Protein AF-A0A7S1YPN3-F1 (afdb_monomer_lite)

Radius of gyration: 23.24 Å; chains: 1; bounding box: 58×34×65 Å

Organism: NCBI:txid49249

Structure (mmCIF, N/CA/C/O backbone):
data_AF-A0A7S1YPN3-F1
#
_entry.id   AF-A0A7S1YPN3-F1
#
loop_
_atom_site.group_PDB
_atom_site.id
_atom_site.type_symbol
_atom_site.label_atom_id
_atom_site.label_alt_id
_atom_site.label_comp_id
_atom_site.label_asym_id
_atom_site.label_entity_id
_atom_site.label_seq_id
_atom_site.pdbx_PDB_ins_code
_atom_site.Cartn_x
_atom_site.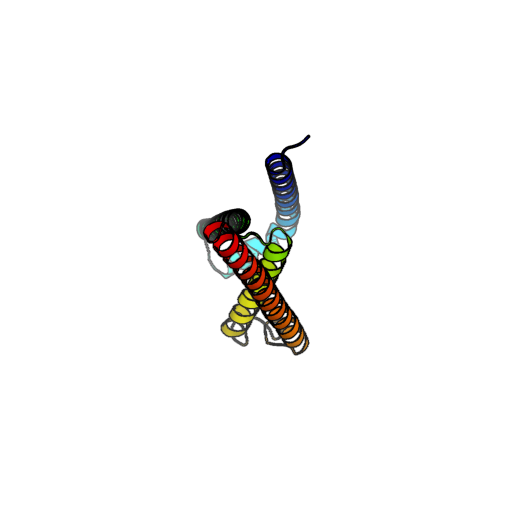Cartn_y
_atom_site.Cartn_z
_atom_site.occupancy
_atom_site.B_iso_or_equiv
_atom_site.auth_seq_id
_atom_site.auth_comp_id
_atom_site.auth_asym_id
_atom_site.auth_atom_id
_atom_site.pdbx_PDB_model_num
ATOM 1 N N . ARG A 1 1 ? 24.845 17.708 -5.980 1.00 43.19 1 ARG A N 1
ATOM 2 C CA . ARG A 1 1 ? 23.821 16.727 -6.424 1.00 43.19 1 ARG A CA 1
ATOM 3 C C . ARG A 1 1 ? 23.364 15.945 -5.199 1.00 43.19 1 ARG A C 1
ATOM 5 O O . ARG A 1 1 ? 24.195 15.250 -4.629 1.00 43.19 1 ARG A O 1
ATOM 12 N N . LEU A 1 2 ? 22.114 16.093 -4.746 1.00 51.16 2 LEU A N 1
ATOM 13 C CA . LEU A 1 2 ? 21.611 15.261 -3.649 1.00 51.16 2 LEU A CA 1
ATOM 14 C C . LEU A 1 2 ? 21.473 13.815 -4.135 1.00 51.16 2 LEU A C 1
ATOM 16 O O . LEU A 1 2 ? 20.915 13.558 -5.200 1.00 51.16 2 LEU A O 1
ATOM 20 N N . SER A 1 3 ? 22.018 12.880 -3.359 1.00 71.50 3 SER A N 1
ATOM 21 C CA . SER A 1 3 ? 21.865 11.451 -3.614 1.00 71.50 3 SER A CA 1
ATOM 22 C C . SER A 1 3 ? 20.396 11.059 -3.447 1.00 71.50 3 SER A C 1
ATOM 24 O O . SER A 1 3 ? 19.756 11.467 -2.478 1.00 71.50 3 SER A O 1
ATOM 26 N N . VAL A 1 4 ? 19.863 10.241 -4.359 1.00 68.56 4 VAL A N 1
ATOM 27 C CA . VAL A 1 4 ? 18.463 9.763 -4.357 1.00 68.56 4 VAL A CA 1
ATOM 28 C C . VAL A 1 4 ? 18.060 9.167 -2.999 1.00 68.56 4 VAL A C 1
ATOM 30 O O . VAL A 1 4 ? 16.935 9.354 -2.538 1.00 68.56 4 VAL A O 1
ATOM 33 N N . LYS A 1 5 ? 19.010 8.524 -2.308 1.00 69.06 5 LYS A N 1
ATOM 34 C CA . LYS A 1 5 ? 18.819 7.970 -0.959 1.00 69.06 5 LYS A CA 1
ATOM 35 C C . LYS A 1 5 ? 18.531 9.049 0.090 1.00 69.06 5 LYS A C 1
ATOM 37 O O . LYS A 1 5 ? 17.700 8.843 0.966 1.00 69.06 5 LYS A O 1
ATOM 42 N N . MET A 1 6 ? 19.189 10.202 -0.021 1.00 75.94 6 MET A N 1
ATOM 43 C CA . MET A 1 6 ? 19.047 11.317 0.915 1.00 75.94 6 MET A CA 1
ATOM 44 C C . MET A 1 6 ? 17.703 12.027 0.737 1.00 75.94 6 MET A C 1
ATOM 46 O O . MET A 1 6 ? 17.027 12.286 1.726 1.00 75.94 6 MET A O 1
ATOM 50 N N . ASN A 1 7 ? 17.255 12.242 -0.505 1.00 77.69 7 ASN A N 1
ATOM 51 C CA . ASN A 1 7 ? 15.916 12.786 -0.761 1.00 77.69 7 ASN A CA 1
ATOM 52 C C . ASN A 1 7 ? 14.818 11.867 -0.218 1.00 77.69 7 ASN A C 1
ATOM 54 O O . ASN A 1 7 ? 13.890 12.346 0.422 1.00 77.69 7 ASN A O 1
ATOM 58 N N . CYS A 1 8 ? 14.946 10.552 -0.418 1.00 74.12 8 CYS A N 1
ATOM 59 C CA . CYS A 1 8 ? 13.974 9.587 0.091 1.00 74.12 8 CYS A CA 1
ATOM 60 C C . CYS A 1 8 ? 13.910 9.587 1.630 1.00 74.12 8 CYS A C 1
ATOM 62 O O . CYS A 1 8 ? 12.817 9.594 2.194 1.00 74.12 8 CYS A O 1
ATOM 64 N N . ALA A 1 9 ? 15.063 9.660 2.305 1.00 78.56 9 ALA A N 1
ATOM 65 C CA . ALA A 1 9 ? 15.123 9.756 3.762 1.00 78.56 9 ALA A CA 1
ATOM 66 C C . ALA A 1 9 ? 14.477 11.049 4.285 1.00 78.56 9 ALA A C 1
ATOM 68 O O . ALA A 1 9 ? 13.667 10.999 5.207 1.00 78.56 9 ALA A O 1
ATOM 69 N N . VAL A 1 10 ? 14.773 12.194 3.662 1.00 84.06 10 VAL A N 1
ATOM 70 C CA . VAL A 1 10 ? 14.183 13.487 4.044 1.00 84.06 10 VAL A CA 1
ATOM 71 C C . VAL A 1 10 ? 12.668 13.484 3.827 1.00 84.06 10 VAL A C 1
ATOM 73 O O . VAL A 1 10 ? 11.931 13.882 4.725 1.00 84.06 10 VAL A O 1
ATOM 76 N N . GLN A 1 11 ? 12.182 12.973 2.691 1.00 81.88 11 GLN A N 1
ATOM 77 C CA . GLN A 1 11 ? 10.741 12.857 2.434 1.00 81.88 11 GLN A CA 1
ATOM 78 C C . GLN A 1 11 ? 10.049 11.936 3.445 1.00 81.88 11 GLN A C 1
ATOM 80 O O . GLN A 1 11 ? 8.950 12.248 3.901 1.00 81.88 11 GLN A O 1
ATOM 85 N N . GLY A 1 12 ? 10.701 10.832 3.823 1.00 82.06 12 GLY A N 1
ATOM 86 C CA . GLY A 1 12 ? 10.214 9.929 4.863 1.00 82.06 12 GLY A CA 1
ATOM 87 C C . GLY A 1 12 ? 10.106 10.618 6.224 1.00 82.06 12 GLY A C 1
ATOM 88 O O . GLY A 1 12 ? 9.060 10.545 6.859 1.00 82.06 12 GLY A O 1
ATOM 89 N N . ILE A 1 13 ? 11.146 11.345 6.644 1.00 85.81 13 ILE A N 1
ATOM 90 C CA . ILE A 1 13 ? 11.158 12.071 7.925 1.00 85.81 13 ILE A CA 1
ATOM 91 C C . ILE A 1 13 ? 10.078 13.155 7.948 1.00 85.81 13 ILE A C 1
ATOM 93 O O . ILE A 1 13 ? 9.313 13.227 8.908 1.00 85.81 13 ILE A O 1
ATOM 97 N N . VAL A 1 14 ? 9.974 13.963 6.890 1.00 89.81 14 VAL A N 1
ATOM 98 C CA . VAL A 1 14 ? 8.960 15.024 6.795 1.00 89.81 14 VAL A CA 1
ATOM 99 C C . VAL A 1 14 ? 7.553 14.436 6.868 1.00 89.81 14 VAL A C 1
ATOM 101 O O . VAL A 1 14 ? 6.725 14.943 7.622 1.00 89.81 14 VAL A O 1
ATOM 104 N N . ALA A 1 15 ? 7.289 13.342 6.147 1.00 83.38 15 ALA A N 1
ATOM 105 C CA . ALA A 1 15 ? 6.002 12.661 6.210 1.00 83.38 15 ALA A CA 1
ATOM 106 C C . ALA A 1 15 ? 5.715 12.132 7.623 1.00 83.38 15 ALA A C 1
ATOM 108 O O . ALA A 1 15 ? 4.639 12.391 8.153 1.00 83.38 15 ALA A O 1
ATOM 109 N N . CYS A 1 16 ? 6.672 11.452 8.264 1.00 84.19 16 CYS A N 1
ATOM 110 C CA . CYS A 1 16 ? 6.510 10.950 9.630 1.00 84.19 16 CYS A CA 1
ATOM 111 C C . CYS A 1 16 ? 6.196 12.074 10.623 1.00 84.19 16 CYS A C 1
ATOM 113 O O . CYS A 1 16 ? 5.272 11.936 11.418 1.00 84.19 16 CYS A O 1
ATOM 115 N N . VAL A 1 17 ? 6.918 13.195 10.562 1.00 87.06 17 VAL A N 1
ATOM 116 C CA . VAL A 1 17 ? 6.686 14.343 11.452 1.00 87.06 17 VAL A CA 1
ATOM 117 C C . VAL A 1 17 ? 5.314 14.965 11.191 1.00 87.06 17 VAL A C 1
ATOM 119 O O . VAL A 1 17 ? 4.567 15.195 12.139 1.00 87.06 17 VAL A O 1
ATOM 122 N N . ALA A 1 18 ? 4.943 15.181 9.928 1.00 89.00 18 ALA A N 1
ATOM 123 C CA . ALA A 1 18 ? 3.638 15.733 9.572 1.00 89.00 18 ALA A CA 1
ATOM 124 C C . ALA A 1 18 ? 2.482 14.827 10.034 1.00 89.00 18 ALA A C 1
ATOM 126 O O . ALA A 1 18 ? 1.525 15.314 10.635 1.00 89.00 18 ALA A O 1
ATOM 127 N N . TYR A 1 19 ? 2.592 13.510 9.823 1.00 84.06 19 TYR A N 1
ATOM 128 C CA . TYR A 1 19 ? 1.592 12.549 10.289 1.00 84.06 19 TYR A CA 1
ATOM 129 C C . TYR A 1 19 ? 1.546 12.449 11.812 1.00 84.06 19 TYR A C 1
ATOM 131 O O . TYR A 1 19 ? 0.453 12.381 12.360 1.00 84.06 19 TYR A O 1
ATOM 139 N N . LEU A 1 20 ? 2.682 12.474 12.513 1.00 84.06 20 LEU A N 1
ATOM 140 C CA . LEU A 1 20 ? 2.697 12.460 13.979 1.00 84.06 20 LEU A CA 1
ATOM 141 C C . LEU A 1 20 ? 2.051 13.716 14.561 1.00 84.06 20 LEU A C 1
ATOM 143 O O . LEU A 1 20 ? 1.250 13.612 15.484 1.00 84.06 20 LEU A O 1
ATOM 147 N N . LEU A 1 21 ? 2.344 14.890 14.000 1.00 88.38 21 LEU A N 1
ATOM 148 C CA . LEU A 1 21 ? 1.706 16.139 14.413 1.00 88.38 21 LEU A CA 1
ATOM 149 C C . LEU A 1 21 ? 0.198 16.097 14.166 1.00 88.38 21 LEU A C 1
ATOM 151 O O . LEU A 1 21 ? -0.573 16.420 15.068 1.00 88.38 21 LEU A O 1
ATOM 155 N N . TRP A 1 22 ? -0.223 15.639 12.985 1.00 86.00 22 TRP A N 1
ATOM 156 C CA . TRP A 1 22 ? -1.638 15.450 12.675 1.00 86.00 22 TRP A CA 1
ATOM 157 C C . TRP A 1 22 ? -2.308 14.486 13.655 1.00 86.00 22 TRP A C 1
ATOM 159 O O . TRP A 1 22 ? -3.340 14.821 14.225 1.00 86.00 22 TRP A O 1
ATOM 169 N N . GLN A 1 23 ? -1.701 13.323 13.903 1.00 80.50 23 GLN A N 1
ATOM 170 C CA . GLN A 1 23 ? -2.214 12.334 14.847 1.00 80.50 23 GLN A CA 1
ATOM 171 C C . GLN A 1 23 ? -2.325 12.922 16.252 1.00 80.50 23 GLN A C 1
ATOM 173 O O . GLN A 1 23 ? -3.367 12.766 16.873 1.00 80.50 23 GLN A O 1
ATOM 178 N N . ILE A 1 24 ? -1.325 13.653 16.751 1.00 82.69 24 ILE A N 1
ATOM 179 C CA . ILE A 1 24 ? -1.378 14.267 18.087 1.00 82.69 24 ILE A CA 1
ATOM 180 C C . ILE A 1 24 ? -2.507 15.300 18.173 1.00 82.69 24 ILE A C 1
ATOM 182 O O . ILE A 1 24 ? -3.283 15.271 19.127 1.00 82.69 24 ILE A O 1
ATOM 186 N N . ILE A 1 25 ? -2.626 16.190 17.184 1.00 85.69 25 ILE A N 1
ATOM 187 C CA . ILE A 1 25 ? -3.649 17.246 17.168 1.00 85.69 25 ILE A CA 1
ATOM 188 C C . ILE A 1 25 ? -5.050 16.632 17.047 1.00 85.69 25 ILE A C 1
ATOM 190 O O . ILE A 1 25 ? -5.926 16.929 17.860 1.00 85.69 25 ILE A O 1
ATOM 194 N N . TYR A 1 26 ? -5.245 15.734 16.082 1.00 78.38 26 TYR A N 1
ATOM 195 C CA . TYR A 1 26 ? -6.527 15.089 15.811 1.00 78.38 26 TYR A CA 1
ATOM 196 C C . TYR A 1 26 ? -6.965 14.174 16.961 1.00 78.38 26 TYR A C 1
ATOM 198 O O . TYR A 1 26 ? -8.103 14.259 17.427 1.00 78.38 26 TYR A O 1
ATOM 206 N N . THR A 1 27 ? -6.046 13.348 17.473 1.00 74.50 27 THR A N 1
ATOM 207 C CA . THR A 1 27 ? -6.320 12.434 18.591 1.00 74.50 27 THR A CA 1
ATOM 208 C C . THR A 1 27 ? -6.669 13.225 19.844 1.00 74.50 27 THR A C 1
ATOM 210 O O . THR A 1 27 ? -7.647 12.891 20.504 1.00 74.50 27 THR A O 1
ATOM 213 N N . ARG A 1 28 ? -5.952 14.323 20.145 1.00 73.00 28 ARG A N 1
ATOM 214 C CA . ARG A 1 28 ? -6.266 15.204 21.287 1.00 73.00 28 ARG A CA 1
ATOM 215 C C . ARG A 1 28 ? -7.704 15.718 21.242 1.00 73.00 28 ARG A C 1
ATOM 217 O O . ARG A 1 28 ? -8.337 15.815 22.289 1.00 73.00 28 ARG A O 1
ATOM 224 N N . GLN A 1 29 ? -8.209 16.029 20.054 1.00 73.19 29 GLN A N 1
ATOM 225 C CA . GLN A 1 29 ? -9.529 16.626 19.884 1.00 73.19 29 GLN A CA 1
ATOM 226 C C . GLN A 1 29 ? -10.676 15.597 19.944 1.00 73.19 29 GLN A C 1
ATOM 228 O O . GLN A 1 29 ? -11.762 15.952 20.387 1.00 73.19 29 GLN A O 1
ATOM 233 N N . HIS A 1 30 ? -10.430 14.325 19.599 1.00 65.75 30 HIS A N 1
ATOM 234 C CA . HIS A 1 30 ? -11.440 13.245 19.591 1.00 65.75 30 HIS A CA 1
ATOM 235 C C . HIS A 1 30 ? -11.191 12.142 20.645 1.00 65.75 30 HIS A C 1
ATOM 237 O O . HIS A 1 30 ? -11.727 11.037 20.548 1.00 65.75 30 HIS A O 1
ATOM 243 N N . PHE A 1 31 ? -10.385 12.424 21.676 1.00 59.62 31 PHE A N 1
ATOM 244 C CA . PHE A 1 31 ? -9.938 11.434 22.672 1.00 59.62 31 PHE A CA 1
ATOM 245 C C . PHE A 1 31 ? -11.092 10.797 23.473 1.00 59.62 31 PHE A C 1
ATOM 247 O O . PHE A 1 31 ? -11.005 9.639 23.876 1.00 59.62 31 PHE A O 1
ATOM 254 N N . GLN A 1 32 ? -12.175 11.537 23.724 1.00 56.31 32 GLN A N 1
ATOM 255 C CA . GLN A 1 32 ? -13.318 11.037 24.501 1.00 56.31 32 GLN A CA 1
ATOM 256 C C . GLN A 1 32 ? -14.179 10.056 23.686 1.00 56.31 32 GLN A C 1
ATOM 258 O O . GLN A 1 32 ? -14.448 8.951 24.149 1.00 56.31 32 GLN A O 1
ATOM 263 N N . GLU A 1 33 ? -14.525 10.422 22.453 1.00 58.88 33 GLU A N 1
ATOM 264 C CA . GLU A 1 33 ? -15.453 9.674 21.591 1.00 58.88 33 GLU A CA 1
ATOM 265 C C . GLU A 1 33 ? -14.777 8.481 20.886 1.00 58.88 33 GLU A C 1
ATOM 267 O O . GLU A 1 33 ? -15.350 7.403 20.777 1.00 58.88 33 GLU A O 1
ATOM 272 N N . SER A 1 34 ? -13.518 8.624 20.449 1.00 56.62 34 SER A N 1
ATOM 273 C CA . SER A 1 34 ? -12.831 7.572 19.672 1.00 56.62 34 SER A CA 1
ATOM 274 C C . SER A 1 34 ? -12.072 6.546 20.518 1.00 56.62 34 SER A C 1
ATOM 276 O 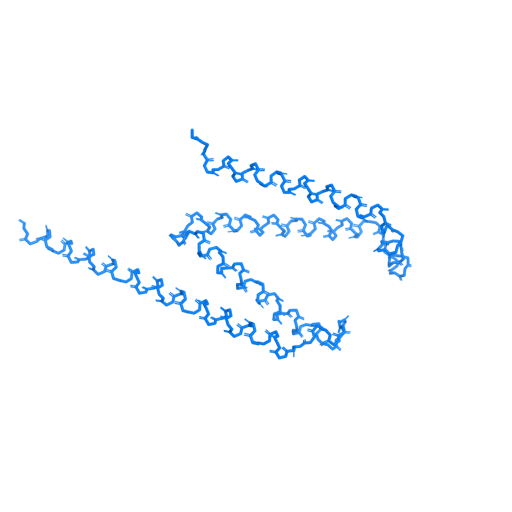O . SER A 1 34 ? -11.741 5.471 20.023 1.00 56.62 34 SER A O 1
ATOM 278 N N . ILE A 1 35 ? -11.725 6.884 21.766 1.00 61.31 35 ILE A N 1
ATOM 279 C CA . ILE A 1 35 ? -10.799 6.089 22.590 1.00 61.31 35 ILE A CA 1
ATOM 280 C C . ILE A 1 35 ? -11.457 5.685 23.912 1.00 61.31 35 ILE A C 1
ATOM 282 O O . ILE A 1 35 ? -11.495 4.496 24.225 1.00 61.31 35 ILE A O 1
ATOM 286 N N . LEU A 1 36 ? -12.004 6.633 24.681 1.00 58.91 36 LEU A N 1
ATOM 287 C CA . LEU A 1 36 ? -12.569 6.320 25.998 1.00 58.91 36 LEU A CA 1
ATOM 288 C C . LEU A 1 36 ? -13.895 5.555 25.934 1.00 58.91 36 LEU A C 1
ATOM 290 O O . LEU A 1 36 ? -14.028 4.566 26.652 1.00 58.91 36 LEU A O 1
ATOM 294 N N . GLU A 1 37 ? -14.853 5.967 25.101 1.00 60.78 37 GLU A N 1
ATOM 295 C CA . GLU A 1 37 ? -16.137 5.259 24.975 1.00 60.78 37 GLU A CA 1
ATOM 296 C C . GLU A 1 37 ? -15.993 3.797 24.518 1.00 60.78 37 GLU A C 1
ATOM 298 O O . GLU A 1 37 ? -16.455 2.912 25.247 1.00 60.78 37 GLU A O 1
ATOM 303 N N . PRO A 1 38 ? -15.303 3.480 23.403 1.00 62.38 38 PRO A N 1
ATOM 304 C CA . PRO A 1 38 ? -15.155 2.092 22.975 1.00 62.38 38 PRO A CA 1
ATOM 305 C C . PRO A 1 38 ? -14.318 1.257 23.954 1.00 62.38 38 PRO A C 1
ATOM 307 O O . PRO A 1 38 ? -14.628 0.083 24.142 1.00 62.38 38 PRO A O 1
ATOM 310 N N . MET A 1 39 ? -13.321 1.831 24.647 1.00 58.66 39 MET A N 1
ATOM 311 C CA . MET A 1 39 ? -12.582 1.094 25.690 1.00 58.66 39 MET A CA 1
ATOM 312 C C . MET A 1 39 ? -13.440 0.778 26.915 1.00 58.66 39 MET A C 1
ATOM 314 O O . MET A 1 39 ? -13.285 -0.291 27.508 1.00 58.66 39 MET A O 1
ATOM 318 N N . LYS A 1 40 ? -14.345 1.685 27.299 1.00 60.84 40 LYS A N 1
ATOM 319 C CA . LYS A 1 40 ? -15.242 1.490 28.445 1.00 60.84 40 LYS A CA 1
ATOM 320 C C . LYS A 1 40 ? -16.318 0.447 28.140 1.00 60.84 40 LYS A C 1
ATOM 322 O O . LYS A 1 40 ? -16.654 -0.344 29.015 1.00 60.84 40 LYS A O 1
ATOM 327 N N . VAL A 1 41 ? -16.799 0.407 26.895 1.00 63.91 41 VAL A N 1
ATOM 328 C CA . VAL A 1 41 ? -17.759 -0.596 26.403 1.00 63.91 41 VAL A CA 1
ATOM 329 C C . VAL A 1 41 ? -17.095 -1.963 26.192 1.00 63.91 41 VAL A C 1
ATOM 331 O O . VAL A 1 41 ? -17.688 -2.984 26.529 1.00 63.91 41 VAL A O 1
ATOM 334 N N . ALA A 1 42 ? -15.854 -2.004 25.695 1.00 65.44 42 ALA A N 1
ATOM 335 C CA . ALA A 1 42 ? -15.118 -3.249 25.452 1.00 65.44 42 ALA A CA 1
ATOM 336 C C . ALA A 1 42 ? -14.399 -3.815 26.695 1.00 65.44 42 ALA A C 1
ATOM 338 O O . ALA A 1 42 ? -13.856 -4.915 26.631 1.00 65.44 42 ALA A O 1
ATOM 339 N N . ASN A 1 43 ? -14.394 -3.090 27.823 1.00 67.88 43 ASN A N 1
ATOM 340 C CA . ASN A 1 43 ? -13.717 -3.477 29.070 1.00 67.88 43 ASN A CA 1
ATOM 341 C C . ASN A 1 43 ? -12.217 -3.802 28.870 1.00 67.88 43 ASN A C 1
ATOM 343 O O . ASN A 1 43 ? -11.660 -4.720 29.471 1.00 67.88 43 ASN A O 1
ATOM 347 N N . THR A 1 44 ? -11.558 -3.071 27.967 1.00 64.06 44 THR A N 1
ATOM 348 C CA . THR A 1 44 ? -10.170 -3.333 27.552 1.00 64.06 44 THR A CA 1
ATOM 349 C C . THR A 1 44 ? -9.171 -2.393 28.228 1.00 64.06 44 THR A C 1
ATOM 351 O O . THR A 1 44 ? -9.426 -1.200 28.372 1.00 64.06 44 THR A O 1
ATOM 354 N N . THR A 1 45 ? -7.988 -2.910 28.572 1.00 76.06 45 THR A N 1
ATOM 355 C CA . THR A 1 45 ? -6.882 -2.154 29.191 1.00 76.06 45 THR A CA 1
ATOM 356 C C . THR A 1 45 ? -6.038 -1.404 28.152 1.00 76.06 45 THR A C 1
ATOM 358 O O . THR A 1 45 ? -5.816 -1.902 27.049 1.00 76.06 45 THR A O 1
ATOM 361 N N . TYR A 1 46 ? -5.442 -0.267 28.537 1.00 73.06 46 TYR A N 1
ATOM 362 C CA . TYR A 1 46 ? -4.480 0.507 27.728 1.00 73.06 46 TYR A CA 1
ATOM 363 C C . TYR A 1 46 ? -3.346 -0.335 27.108 1.00 73.06 46 TYR A C 1
ATOM 365 O O . TYR A 1 46 ? -2.866 -0.031 26.018 1.00 73.06 46 TYR A O 1
ATOM 373 N N . ALA A 1 47 ? -2.948 -1.427 27.769 1.00 75.69 47 ALA A N 1
ATOM 374 C CA . ALA A 1 47 ? -1.949 -2.367 27.266 1.00 75.69 47 ALA A CA 1
ATOM 375 C C . ALA A 1 47 ? -2.349 -3.013 25.925 1.00 75.69 47 ALA A C 1
ATOM 377 O O . ALA A 1 47 ? -1.492 -3.210 25.066 1.00 75.69 47 ALA A O 1
ATOM 378 N N . TYR A 1 48 ? -3.638 -3.296 25.711 1.00 76.12 48 TYR A N 1
ATOM 379 C CA . TYR A 1 48 ? -4.131 -3.893 24.467 1.00 76.12 48 TYR A CA 1
ATOM 380 C C . TYR A 1 48 ? -4.106 -2.889 23.308 1.00 76.12 48 TYR A C 1
ATOM 382 O O . TYR A 1 48 ? -3.702 -3.230 22.199 1.00 76.12 48 TYR A O 1
ATOM 390 N N . ALA A 1 49 ? -4.446 -1.624 23.575 1.00 76.38 49 ALA A N 1
ATOM 391 C CA . ALA A 1 49 ? -4.345 -0.552 22.587 1.00 76.38 49 ALA A CA 1
ATOM 392 C C . ALA A 1 49 ? -2.890 -0.329 22.142 1.00 76.38 49 ALA A C 1
ATOM 394 O O . ALA A 1 49 ? -2.613 -0.258 20.944 1.00 76.38 49 ALA A O 1
ATOM 395 N N . ILE A 1 50 ? -1.952 -0.295 23.097 1.00 80.69 50 ILE A N 1
ATOM 396 C CA . ILE A 1 50 ? -0.513 -0.207 22.805 1.00 80.69 50 ILE A CA 1
ATOM 397 C C . ILE A 1 50 ? -0.058 -1.427 22.002 1.00 80.69 50 ILE A C 1
ATOM 399 O O . ILE A 1 50 ? 0.661 -1.268 21.019 1.00 80.69 50 ILE A O 1
ATOM 403 N N . PHE A 1 51 ? -0.506 -2.630 22.368 1.00 84.69 51 PHE A N 1
ATOM 404 C CA . PHE A 1 51 ? -0.176 -3.849 21.634 1.00 84.69 51 PHE A CA 1
ATOM 405 C C . PHE A 1 51 ? -0.639 -3.784 20.172 1.00 84.69 51 PHE A C 1
ATOM 407 O O . PHE A 1 51 ? 0.177 -4.012 19.280 1.00 84.69 51 PHE A O 1
ATOM 414 N N . ILE A 1 52 ? -1.893 -3.387 19.915 1.00 84.44 52 ILE A N 1
ATOM 415 C CA . ILE A 1 52 ? -2.424 -3.203 18.554 1.00 84.44 52 ILE A CA 1
ATOM 416 C C . ILE A 1 52 ? -1.571 -2.194 17.773 1.00 84.44 52 ILE A C 1
ATOM 418 O O . ILE A 1 52 ? -1.136 -2.484 16.654 1.00 84.44 52 ILE A O 1
ATOM 422 N N . LEU A 1 53 ? -1.279 -1.037 18.375 1.00 82.88 53 LEU A N 1
ATOM 423 C CA . LEU A 1 53 ? -0.419 -0.002 17.793 1.00 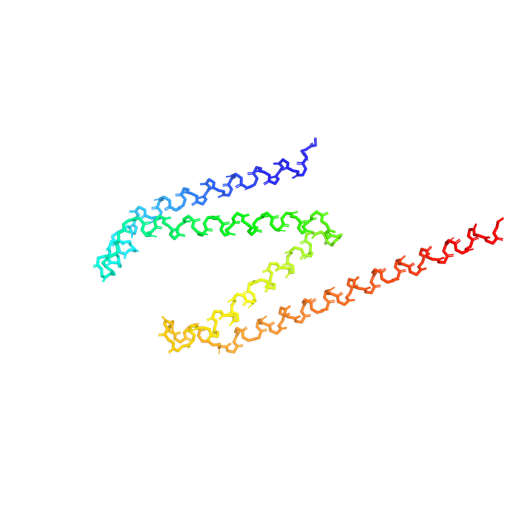82.88 53 LEU A CA 1
ATOM 424 C C . LEU A 1 53 ? 0.976 -0.539 17.453 1.00 82.88 53 LEU A C 1
ATOM 426 O O . LEU A 1 53 ? 1.469 -0.298 16.351 1.00 82.88 53 LEU A O 1
ATOM 430 N N . CYS A 1 54 ? 1.589 -1.313 18.349 1.00 84.06 54 CYS A N 1
ATOM 431 C CA . CYS A 1 54 ? 2.875 -1.961 18.109 1.00 84.06 54 CYS A CA 1
ATOM 432 C C . CYS A 1 54 ? 2.800 -2.961 16.949 1.00 84.06 54 CYS A C 1
ATOM 434 O O . CYS A 1 54 ? 3.650 -2.914 16.060 1.00 84.06 54 CYS A O 1
ATOM 436 N N .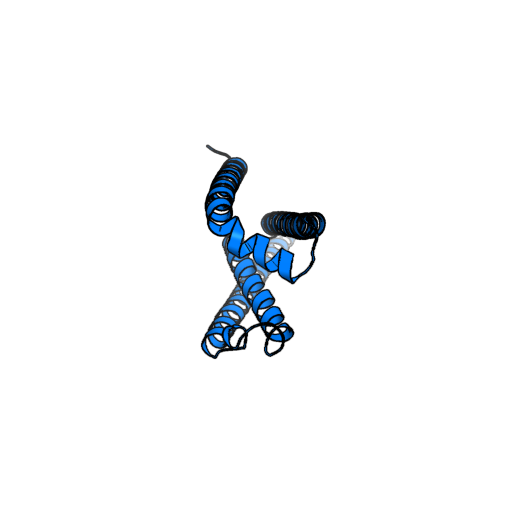 THR A 1 55 ? 1.783 -3.824 16.892 1.00 86.81 55 THR A N 1
ATOM 437 C CA . THR A 1 55 ? 1.615 -4.764 15.768 1.00 86.81 55 THR A CA 1
ATOM 438 C C . THR A 1 55 ? 1.406 -4.053 14.434 1.00 86.81 55 THR A C 1
ATOM 440 O O . THR A 1 55 ? 1.979 -4.469 13.424 1.00 86.81 55 THR A O 1
ATOM 443 N N . ILE A 1 56 ? 0.655 -2.950 14.413 1.00 85.38 56 ILE A N 1
ATOM 444 C CA . ILE A 1 56 ? 0.477 -2.124 13.213 1.00 85.38 56 ILE A CA 1
ATOM 445 C C . ILE A 1 56 ? 1.804 -1.462 12.822 1.00 85.38 56 ILE A C 1
ATOM 447 O O . ILE A 1 56 ? 2.168 -1.469 11.646 1.00 85.38 56 ILE A O 1
ATOM 451 N N . ALA A 1 57 ? 2.565 -0.931 13.780 1.00 82.44 57 ALA A N 1
ATOM 452 C CA . ALA A 1 57 ? 3.870 -0.324 13.521 1.00 82.44 57 ALA A CA 1
ATOM 453 C C . ALA A 1 57 ? 4.869 -1.336 12.935 1.00 82.44 57 ALA A C 1
ATOM 455 O O . ALA A 1 57 ? 5.511 -1.049 11.924 1.00 82.44 57 ALA A O 1
ATOM 456 N N . VAL A 1 58 ? 4.949 -2.541 13.508 1.00 86.19 58 VAL A N 1
ATOM 457 C CA . VAL A 1 58 ? 5.795 -3.628 12.990 1.00 86.19 58 VAL A CA 1
ATOM 458 C C . VAL A 1 58 ? 5.343 -4.056 11.594 1.00 86.19 58 VAL A C 1
ATOM 460 O O . VAL A 1 58 ? 6.176 -4.204 10.703 1.00 86.19 58 VAL A O 1
ATOM 463 N N . SER A 1 59 ? 4.035 -4.184 11.362 1.00 85.94 59 SER A N 1
ATOM 464 C CA . SER A 1 59 ? 3.494 -4.528 10.040 1.00 85.94 59 SER A CA 1
ATOM 465 C C . SER A 1 59 ? 3.856 -3.477 8.986 1.00 85.94 59 SER A C 1
ATOM 467 O O . SER A 1 59 ? 4.284 -3.825 7.885 1.00 85.94 59 SER A O 1
ATOM 469 N N . ASN A 1 60 ? 3.765 -2.189 9.334 1.00 80.88 60 ASN A N 1
ATOM 470 C CA . ASN A 1 60 ? 4.176 -1.088 8.460 1.00 80.88 60 ASN A CA 1
ATOM 471 C C . ASN A 1 60 ? 5.690 -1.080 8.206 1.00 80.88 60 ASN A C 1
ATOM 473 O O . ASN A 1 60 ? 6.119 -0.799 7.086 1.00 80.88 60 ASN A O 1
ATOM 477 N N . LEU A 1 61 ? 6.501 -1.426 9.210 1.00 81.56 61 LEU A N 1
ATOM 478 C CA . LEU A 1 61 ? 7.950 -1.550 9.055 1.00 81.56 61 LEU A CA 1
ATOM 479 C C . LEU A 1 61 ? 8.310 -2.680 8.084 1.00 81.56 61 LEU A C 1
ATOM 481 O O . LEU A 1 61 ? 9.075 -2.456 7.147 1.00 81.56 61 LEU A O 1
ATOM 485 N N . VAL A 1 62 ? 7.729 -3.869 8.266 1.00 84.00 62 VAL A N 1
ATOM 486 C CA . VAL A 1 62 ? 7.921 -5.006 7.352 1.00 84.00 62 VAL A CA 1
ATOM 487 C C . VAL A 1 62 ? 7.478 -4.626 5.942 1.00 84.00 62 VAL A C 1
ATOM 489 O O . VAL A 1 62 ? 8.232 -4.827 4.992 1.00 84.00 62 VAL A O 1
ATOM 492 N N . HIS A 1 63 ? 6.311 -3.994 5.803 1.00 80.75 63 HIS A N 1
ATOM 493 C CA . HIS A 1 63 ? 5.808 -3.527 4.515 1.00 80.75 63 HIS A CA 1
ATOM 494 C C . HIS A 1 63 ? 6.784 -2.563 3.817 1.00 80.75 63 HIS A C 1
ATOM 496 O O . HIS A 1 63 ? 7.088 -2.737 2.633 1.00 80.75 63 HIS A O 1
ATOM 502 N N . ALA A 1 64 ? 7.332 -1.587 4.546 1.00 76.94 64 ALA A N 1
ATOM 503 C CA . ALA A 1 64 ? 8.318 -0.650 4.014 1.00 76.94 64 ALA A CA 1
ATOM 504 C C . ALA A 1 64 ? 9.625 -1.352 3.606 1.00 76.94 64 ALA A C 1
ATOM 506 O O . ALA A 1 64 ? 10.155 -1.084 2.526 1.00 76.94 64 ALA A O 1
ATOM 507 N N . LEU A 1 65 ? 10.130 -2.280 4.426 1.00 80.38 65 LEU A N 1
ATOM 508 C CA . LEU A 1 65 ? 11.339 -3.051 4.120 1.00 80.38 65 LEU A CA 1
ATOM 509 C C . LEU A 1 65 ? 11.162 -3.903 2.861 1.00 80.38 65 LEU A C 1
ATOM 511 O O . LEU A 1 65 ? 12.008 -3.850 1.965 1.00 80.38 65 LEU A O 1
ATOM 515 N N . THR A 1 66 ? 10.050 -4.632 2.750 1.00 79.38 66 THR A N 1
ATOM 516 C CA . THR A 1 66 ? 9.722 -5.412 1.551 1.00 79.38 66 THR A CA 1
ATOM 517 C C . THR A 1 66 ? 9.613 -4.507 0.325 1.00 79.38 66 THR A C 1
ATOM 519 O O . THR A 1 66 ? 10.143 -4.846 -0.729 1.00 79.38 66 THR A O 1
ATOM 522 N N . PHE A 1 67 ? 9.007 -3.324 0.453 1.00 73.12 67 PHE A N 1
ATOM 523 C CA . PHE A 1 67 ? 8.895 -2.363 -0.644 1.00 73.12 67 PHE A CA 1
ATOM 524 C C . PHE A 1 67 ? 10.264 -1.869 -1.144 1.00 73.12 67 PHE A C 1
ATOM 526 O O . PHE A 1 67 ? 10.528 -1.893 -2.350 1.00 73.12 67 PHE A O 1
ATOM 533 N N . PHE A 1 68 ? 11.164 -1.472 -0.239 1.00 72.69 68 PHE A N 1
ATOM 534 C CA . PHE A 1 68 ? 12.522 -1.054 -0.608 1.00 72.69 68 PHE A CA 1
ATOM 535 C C . PHE A 1 68 ? 13.360 -2.203 -1.171 1.00 72.69 68 PHE A C 1
ATOM 537 O O . PHE A 1 68 ? 14.163 -1.989 -2.082 1.00 72.69 68 PHE A O 1
ATOM 544 N N . HIS A 1 69 ? 13.157 -3.422 -0.669 1.00 75.50 69 HIS A N 1
ATOM 545 C CA . HIS A 1 69 ? 13.797 -4.612 -1.212 1.00 75.50 69 HIS A CA 1
ATOM 546 C C . HIS A 1 69 ? 13.337 -4.872 -2.655 1.00 75.50 69 HIS A C 1
ATOM 548 O O . HIS A 1 69 ? 14.169 -4.977 -3.555 1.00 75.50 69 HIS A O 1
ATOM 554 N N . THR A 1 70 ? 12.029 -4.875 -2.916 1.00 70.62 70 THR A N 1
ATOM 555 C CA . THR A 1 70 ? 11.467 -5.046 -4.266 1.00 70.62 70 THR A CA 1
ATOM 556 C C . THR A 1 70 ? 11.973 -3.977 -5.235 1.00 70.62 70 THR A C 1
ATOM 558 O O . THR A 1 70 ? 12.401 -4.313 -6.337 1.00 70.62 70 THR A O 1
ATOM 561 N N . LEU A 1 71 ? 12.026 -2.709 -4.814 1.00 68.62 71 LEU A N 1
ATOM 562 C CA . LEU A 1 71 ? 12.568 -1.608 -5.622 1.00 68.62 71 LEU A CA 1
ATOM 563 C C . LEU A 1 71 ? 14.041 -1.786 -6.013 1.00 68.62 71 LEU A C 1
ATOM 565 O O . LEU A 1 71 ? 14.458 -1.283 -7.053 1.00 68.62 71 LEU A O 1
ATOM 569 N N . LYS A 1 72 ? 14.840 -2.461 -5.181 1.00 67.31 72 LYS A N 1
ATOM 570 C CA . LYS A 1 72 ? 16.261 -2.692 -5.460 1.00 67.31 72 LYS A CA 1
ATOM 571 C C . LYS A 1 72 ? 16.480 -3.799 -6.497 1.00 67.31 72 LYS A C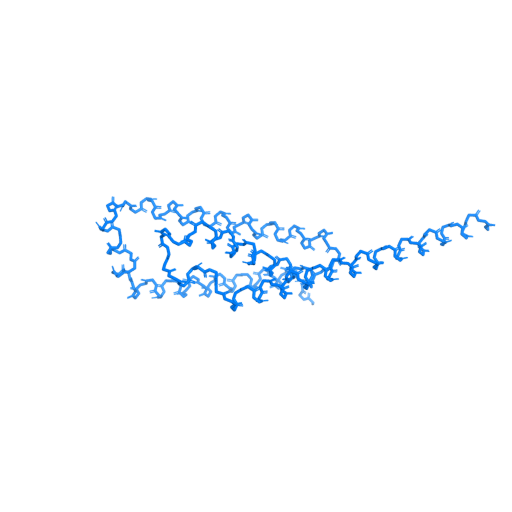 1
ATOM 573 O O . LYS A 1 72 ? 17.449 -3.723 -7.247 1.00 67.31 72 LYS A O 1
ATOM 578 N N . TYR A 1 73 ? 15.615 -4.813 -6.525 1.00 67.44 73 TYR A N 1
ATOM 579 C CA . TYR A 1 73 ? 15.787 -6.002 -7.370 1.00 67.44 73 TYR A CA 1
ATOM 580 C C . TYR A 1 73 ? 14.945 -5.989 -8.655 1.00 67.44 73 TYR A C 1
ATOM 582 O O . TYR A 1 73 ? 15.344 -6.610 -9.638 1.00 67.44 73 TYR A O 1
ATOM 590 N N . PHE A 1 74 ? 13.818 -5.271 -8.701 1.00 65.62 74 PHE A N 1
ATOM 591 C CA . PHE A 1 74 ? 13.011 -5.156 -9.919 1.00 65.62 74 PHE A CA 1
ATOM 592 C C . PHE A 1 74 ? 13.504 -4.018 -10.825 1.00 65.62 74 PHE A C 1
ATOM 594 O O . PHE A 1 74 ? 13.428 -2.841 -10.479 1.00 65.62 74 PHE A O 1
ATOM 601 N N . GLN A 1 75 ? 13.926 -4.368 -12.045 1.00 56.06 75 GLN A N 1
ATOM 602 C CA . GLN A 1 75 ? 14.388 -3.423 -13.078 1.00 56.06 75 GLN A CA 1
ATOM 603 C C . GLN A 1 75 ? 13.289 -2.477 -13.615 1.00 56.06 75 GLN A C 1
ATOM 605 O O . GLN A 1 75 ? 13.581 -1.574 -14.390 1.00 56.06 75 GLN A O 1
ATOM 610 N N . GLY A 1 76 ? 12.029 -2.648 -13.193 1.00 60.62 76 GLY A N 1
ATOM 611 C CA . GLY A 1 76 ? 10.875 -1.852 -13.638 1.00 60.62 76 GLY A CA 1
ATOM 612 C C . GLY A 1 76 ? 10.688 -0.497 -12.938 1.00 60.62 76 GLY A C 1
ATOM 613 O O . GLY A 1 76 ? 9.737 0.223 -13.252 1.00 60.62 76 GLY A O 1
ATOM 614 N N . GLY A 1 77 ? 11.555 -0.140 -11.983 1.00 69.00 77 GLY A N 1
ATOM 615 C CA . GLY A 1 77 ? 11.584 1.184 -11.350 1.00 69.00 77 GLY A CA 1
ATOM 616 C C . GLY A 1 77 ? 10.261 1.631 -10.703 1.00 69.00 77 GLY A C 1
ATOM 617 O O . GLY A 1 77 ? 9.456 0.818 -10.241 1.00 69.00 77 GLY A O 1
ATOM 618 N N . ALA A 1 78 ? 10.033 2.951 -10.675 1.00 69.56 78 ALA A N 1
ATOM 619 C CA . ALA A 1 78 ? 8.884 3.607 -10.034 1.00 69.56 78 ALA A CA 1
ATOM 620 C C . ALA A 1 78 ? 7.514 3.134 -10.562 1.00 69.56 78 ALA A C 1
ATOM 622 O O . ALA A 1 78 ? 6.548 3.075 -9.801 1.00 69.56 78 ALA A O 1
ATOM 623 N N . THR A 1 79 ? 7.434 2.748 -11.838 1.00 78.38 79 THR A N 1
ATOM 624 C CA . THR A 1 79 ? 6.195 2.270 -12.468 1.00 78.38 79 THR A CA 1
ATOM 625 C C . THR A 1 79 ? 5.773 0.917 -11.902 1.00 78.38 79 THR A C 1
ATOM 627 O O . THR A 1 79 ? 4.624 0.754 -11.496 1.00 78.38 79 THR A O 1
ATOM 630 N N . SER A 1 80 ? 6.712 -0.030 -11.778 1.00 75.25 80 SER A N 1
ATOM 631 C CA . SER A 1 80 ? 6.434 -1.345 -11.178 1.00 75.25 80 SER A CA 1
ATOM 632 C C . SER A 1 80 ? 5.965 -1.226 -9.722 1.00 75.25 80 SER A C 1
ATOM 634 O O . SER A 1 80 ? 5.031 -1.907 -9.302 1.00 75.25 80 SER A O 1
ATOM 636 N N . ALA A 1 81 ? 6.539 -0.282 -8.973 1.00 78.62 81 ALA A N 1
ATOM 637 C CA . ALA A 1 81 ? 6.159 0.006 -7.596 1.00 78.62 81 ALA A CA 1
ATOM 638 C C . ALA A 1 81 ? 4.733 0.567 -7.472 1.00 78.62 81 ALA A C 1
ATOM 640 O O . ALA A 1 81 ? 4.014 0.203 -6.540 1.00 78.62 81 ALA A O 1
ATOM 641 N N . GLY A 1 82 ? 4.308 1.419 -8.411 1.00 80.56 82 GLY A N 1
ATOM 642 C CA . GLY A 1 82 ? 2.928 1.909 -8.484 1.00 80.56 82 GLY A CA 1
ATOM 643 C C . GLY A 1 82 ? 1.927 0.782 -8.750 1.00 80.56 82 GLY A C 1
ATOM 644 O O . GLY A 1 82 ? 0.927 0.669 -8.041 1.00 80.56 82 GLY A O 1
ATOM 645 N N . VAL A 1 83 ? 2.240 -0.103 -9.702 1.00 83.19 83 VAL A N 1
ATOM 646 C CA . VAL A 1 83 ? 1.403 -1.270 -10.036 1.00 83.19 83 VAL A CA 1
ATOM 647 C C . VAL A 1 83 ? 1.264 -2.214 -8.835 1.00 83.19 83 VAL A C 1
ATOM 649 O O . VAL A 1 83 ? 0.156 -2.638 -8.513 1.00 83.19 83 VAL A O 1
ATOM 652 N N . MET A 1 84 ? 2.357 -2.488 -8.115 1.00 79.75 84 MET A N 1
ATOM 653 C CA . MET A 1 84 ? 2.331 -3.341 -6.917 1.00 79.75 84 MET A CA 1
ATOM 654 C C . MET A 1 84 ? 1.520 -2.735 -5.765 1.00 79.75 84 MET A C 1
ATOM 656 O O . MET A 1 84 ? 0.776 -3.457 -5.103 1.00 79.75 84 MET A O 1
ATOM 660 N N . LYS A 1 85 ? 1.603 -1.416 -5.546 1.00 82.75 85 LYS A N 1
ATOM 661 C CA . LYS A 1 85 ? 0.769 -0.725 -4.546 1.00 82.75 85 LYS A CA 1
ATOM 662 C C . LYS A 1 85 ? -0.720 -0.795 -4.892 1.00 82.75 85 LYS A C 1
ATOM 664 O O . LYS A 1 85 ? -1.540 -1.037 -4.009 1.00 82.75 85 LYS A O 1
ATOM 669 N N . GLY A 1 86 ? -1.066 -0.629 -6.171 1.00 83.88 86 GLY A N 1
ATOM 670 C CA . GLY A 1 86 ? -2.442 -0.793 -6.647 1.00 83.88 86 GLY A CA 1
ATOM 671 C C . GLY A 1 86 ? -2.960 -2.217 -6.432 1.00 83.88 86 GLY A C 1
ATOM 672 O O . GLY A 1 86 ? -4.044 -2.404 -5.882 1.00 83.88 86 GLY A O 1
ATOM 673 N N . LEU A 1 87 ? -2.156 -3.224 -6.785 1.00 84.06 87 LEU A N 1
ATOM 674 C CA . LEU A 1 87 ? -2.506 -4.631 -6.586 1.00 84.06 87 LEU A CA 1
ATOM 675 C C . LEU A 1 87 ? -2.702 -4.973 -5.103 1.00 84.06 87 LEU A C 1
ATOM 677 O O . LEU A 1 87 ? -3.671 -5.644 -4.757 1.00 84.06 87 LEU A O 1
ATOM 681 N N . GLN A 1 88 ? -1.827 -4.482 -4.220 1.00 86.69 88 GLN A N 1
ATOM 682 C CA . GLN A 1 88 ? -1.974 -4.657 -2.775 1.00 86.69 88 GLN A CA 1
ATOM 683 C C . GLN A 1 88 ? -3.313 -4.102 -2.280 1.00 86.69 88 GLN A C 1
ATOM 685 O O . GLN A 1 88 ? -4.018 -4.793 -1.547 1.00 86.69 88 GLN A O 1
ATOM 690 N N . ALA A 1 89 ? -3.672 -2.878 -2.681 1.00 86.12 89 ALA A N 1
ATOM 691 C CA . ALA A 1 89 ? -4.928 -2.260 -2.270 1.00 86.12 89 ALA A CA 1
ATOM 692 C C . ALA A 1 89 ? -6.138 -3.098 -2.710 1.00 86.12 89 ALA A C 1
ATOM 694 O O . ALA A 1 89 ? -7.051 -3.323 -1.918 1.00 86.12 89 ALA A O 1
ATOM 695 N N . VAL A 1 90 ? -6.114 -3.625 -3.939 1.00 86.19 90 VAL A N 1
ATOM 696 C CA . VAL A 1 90 ? -7.175 -4.501 -4.454 1.00 86.19 90 VAL A CA 1
ATOM 697 C C . VAL A 1 90 ? -7.237 -5.825 -3.700 1.00 86.19 90 VAL A C 1
ATOM 699 O O . VAL A 1 90 ? -8.323 -6.237 -3.308 1.00 86.19 90 VAL A O 1
ATOM 702 N N . LEU A 1 91 ? -6.102 -6.479 -3.445 1.00 85.25 91 LEU A N 1
ATOM 703 C CA . LEU A 1 91 ? -6.068 -7.740 -2.698 1.00 85.25 91 LEU A CA 1
ATOM 704 C C . LEU A 1 91 ? -6.596 -7.567 -1.270 1.00 85.25 91 LEU A C 1
ATOM 706 O O . LEU A 1 91 ? -7.452 -8.337 -0.836 1.00 85.25 91 LEU A O 1
ATOM 710 N N . VAL A 1 92 ? -6.138 -6.529 -0.561 1.00 84.62 92 VAL A N 1
ATOM 711 C CA . VAL A 1 92 ? -6.624 -6.201 0.789 1.00 84.62 92 VAL A CA 1
ATOM 712 C C . VAL A 1 92 ? -8.122 -5.927 0.757 1.00 84.62 92 VAL A C 1
ATOM 714 O O . VAL A 1 92 ? -8.855 -6.435 1.605 1.00 84.62 92 VAL A O 1
ATOM 717 N N . PHE A 1 93 ? -8.593 -5.172 -0.235 1.00 83.06 93 PHE A N 1
ATOM 718 C CA . PHE A 1 93 ? -10.009 -4.883 -0.396 1.00 83.06 93 PHE A CA 1
ATOM 719 C C . PHE A 1 93 ? -10.842 -6.157 -0.630 1.00 83.06 93 PHE A C 1
ATOM 721 O O . PHE A 1 93 ? -11.854 -6.347 0.042 1.00 83.06 93 PHE A O 1
ATOM 728 N N . VAL A 1 94 ? -10.402 -7.064 -1.511 1.00 83.44 94 VAL A N 1
ATOM 729 C CA . VAL A 1 94 ? -11.094 -8.339 -1.785 1.00 83.44 94 VAL A CA 1
ATOM 730 C C . VAL A 1 94 ? -11.181 -9.196 -0.530 1.00 83.44 94 VAL A C 1
ATOM 732 O O . VAL A 1 94 ? -12.275 -9.623 -0.159 1.00 83.44 94 VAL A O 1
ATOM 735 N N . VAL A 1 95 ? -10.056 -9.399 0.161 1.00 84.31 95 VAL A N 1
ATOM 736 C CA . VAL A 1 95 ? -10.013 -10.180 1.406 1.00 84.31 95 VAL A CA 1
ATOM 737 C C . VAL A 1 95 ? -10.927 -9.555 2.459 1.00 84.31 95 VAL A C 1
ATOM 739 O O . VAL A 1 95 ? -11.721 -10.255 3.081 1.00 84.31 95 VAL A O 1
ATOM 742 N N . THR A 1 96 ? -10.886 -8.230 2.611 1.00 81.69 96 THR A N 1
ATOM 743 C CA . THR A 1 96 ? -11.747 -7.516 3.564 1.00 81.69 96 THR A CA 1
ATOM 744 C C . THR A 1 96 ? -13.222 -7.700 3.217 1.00 81.69 96 THR A C 1
ATOM 746 O O . THR A 1 96 ? -14.016 -8.032 4.093 1.00 81.69 96 THR A O 1
ATOM 749 N N . SER A 1 97 ? -13.595 -7.566 1.942 1.00 78.69 97 SER A N 1
ATOM 750 C CA . SER A 1 97 ? -14.978 -7.770 1.500 1.00 78.69 97 SER A CA 1
ATOM 751 C C . SER A 1 97 ? -15.466 -9.204 1.735 1.00 78.69 97 SER A C 1
ATOM 753 O O . SER A 1 97 ? -16.611 -9.390 2.132 1.00 78.69 97 SER A O 1
ATOM 755 N N . TRP A 1 98 ? -14.598 -10.208 1.582 1.00 81.00 98 TRP A N 1
ATOM 756 C CA . TRP A 1 98 ? -14.937 -11.607 1.849 1.00 81.00 98 TRP A CA 1
ATOM 757 C C . TRP A 1 98 ? -15.163 -11.867 3.343 1.00 81.00 98 TRP A C 1
ATOM 759 O O . TRP A 1 98 ? -16.123 -12.535 3.721 1.00 81.00 98 TRP A O 1
ATOM 769 N N . PHE A 1 99 ? -14.279 -11.359 4.205 1.00 77.94 99 PHE A N 1
ATOM 770 C CA . PHE A 1 99 ? -14.339 -11.625 5.645 1.00 77.94 99 PHE A CA 1
ATOM 771 C C . PHE A 1 99 ? -15.405 -10.799 6.376 1.00 77.94 99 PHE A C 1
ATOM 773 O O . PHE A 1 99 ? -16.035 -11.311 7.304 1.00 77.94 99 PHE A O 1
ATOM 780 N N . TYR A 1 100 ? -15.591 -9.534 5.988 1.00 73.00 100 TYR A N 1
ATOM 781 C CA . TYR A 1 100 ? -16.387 -8.569 6.753 1.00 73.00 100 TYR A CA 1
ATOM 782 C C . TYR A 1 100 ? -17.777 -8.285 6.176 1.00 73.00 100 TYR A C 1
ATOM 784 O O . TYR A 1 100 ? -18.612 -7.742 6.907 1.00 73.00 100 TYR A O 1
ATOM 792 N N . CYS A 1 101 ? -18.071 -8.663 4.925 1.00 70.25 101 CYS A N 1
ATOM 793 C CA . CYS A 1 101 ? -19.417 -8.491 4.374 1.00 70.25 101 CYS A CA 1
ATOM 794 C C . CYS A 1 101 ? -20.423 -9.361 5.146 1.00 70.25 101 CYS A C 1
ATOM 796 O O . CYS A 1 101 ? -20.288 -10.581 5.231 1.00 70.25 101 CYS A O 1
ATOM 798 N N . GLY A 1 102 ? -21.426 -8.712 5.743 1.00 62.75 102 GLY A N 1
ATOM 799 C CA . GLY A 1 102 ? -22.543 -9.374 6.421 1.00 62.75 102 GLY A CA 1
ATOM 800 C C . GLY A 1 102 ? -22.294 -9.841 7.862 1.00 62.75 102 GLY A C 1
ATOM 801 O O . GLY A 1 102 ? -23.206 -10.417 8.447 1.00 62.75 102 GLY A O 1
ATOM 802 N N . ARG A 1 103 ? -21.112 -9.602 8.458 1.00 58.62 103 ARG A N 1
ATOM 803 C CA . ARG A 1 103 ? -20.827 -9.951 9.872 1.00 58.62 103 ARG A CA 1
ATOM 804 C C . ARG A 1 103 ? -20.605 -8.752 10.797 1.00 58.62 103 ARG A C 1
ATOM 806 O O . ARG A 1 103 ? -21.259 -8.672 11.827 1.00 58.62 103 ARG A O 1
ATOM 813 N N . LEU A 1 104 ? -19.658 -7.869 10.466 1.00 52.19 104 LEU A N 1
ATOM 814 C CA . LEU A 1 104 ? -19.166 -6.802 11.364 1.00 52.19 104 LEU A CA 1
ATOM 815 C C . LEU A 1 104 ? -19.108 -5.410 10.706 1.00 52.19 104 LEU A C 1
ATOM 817 O O . LEU A 1 104 ? -19.024 -4.416 11.418 1.00 52.19 104 LEU A O 1
ATOM 821 N N . GLY A 1 105 ? -19.156 -5.322 9.372 1.00 52.41 105 GLY A N 1
ATOM 822 C CA . GLY A 1 105 ? -19.205 -4.060 8.628 1.00 52.41 105 GLY A CA 1
ATOM 823 C C . GLY A 1 105 ? -20.565 -3.882 7.955 1.00 52.41 105 GLY A C 1
ATOM 824 O O . GLY A 1 105 ? -21.124 -4.853 7.444 1.00 52.41 105 GLY A O 1
ATOM 825 N N . GLY A 1 106 ? -21.104 -2.659 7.957 1.00 57.81 106 GLY A N 1
ATOM 826 C CA . GLY A 1 106 ? -22.357 -2.322 7.273 1.00 57.81 106 GLY A CA 1
ATOM 827 C C . GLY A 1 106 ? -22.341 -2.631 5.767 1.00 57.81 106 GLY A C 1
ATOM 828 O O . GLY A 1 106 ? -21.335 -3.066 5.201 1.00 57.81 106 GLY A O 1
ATOM 829 N N . SER A 1 107 ? -23.457 -2.368 5.080 1.00 60.56 107 SER A N 1
ATOM 830 C CA . SER A 1 107 ? -23.618 -2.597 3.629 1.00 60.56 107 SER A CA 1
ATOM 831 C C . SER A 1 107 ? -22.557 -1.896 2.764 1.00 60.56 107 SER A C 1
ATOM 833 O O . SER A 1 107 ? -22.299 -2.312 1.636 1.00 60.56 107 SER A O 1
ATOM 835 N N . GLU A 1 108 ? -21.881 -0.886 3.309 1.00 61.72 108 GLU A N 1
ATOM 836 C CA . GLU A 1 108 ? -20.741 -0.192 2.710 1.00 61.72 108 GLU A CA 1
ATOM 837 C C . GLU A 1 108 ? -19.493 -1.068 2.512 1.00 61.72 108 GLU A C 1
ATOM 839 O O . GLU A 1 108 ? -18.704 -0.787 1.608 1.00 61.72 108 GLU A O 1
ATOM 844 N N . MET A 1 109 ? -19.302 -2.136 3.297 1.00 55.31 109 MET A N 1
ATOM 845 C CA . MET A 1 109 ? -18.166 -3.067 3.156 1.00 55.31 109 MET A CA 1
ATOM 846 C C . MET A 1 109 ? -18.460 -4.231 2.207 1.00 55.31 109 MET A C 1
ATOM 848 O O . MET A 1 109 ? -17.541 -4.941 1.793 1.00 55.31 109 MET A O 1
ATOM 852 N N . CYS A 1 110 ? -19.723 -4.393 1.814 1.00 67.00 110 CYS A N 1
ATOM 853 C CA . CYS A 1 110 ? -20.115 -5.369 0.815 1.00 67.00 110 CYS A CA 1
ATOM 854 C C . CYS A 1 110 ? -19.754 -4.911 -0.605 1.00 67.00 110 CYS A C 1
ATOM 856 O O . CYS A 1 110 ? -19.477 -3.743 -0.901 1.00 67.00 110 CYS A O 1
ATOM 858 N N . PHE A 1 111 ? -19.680 -5.898 -1.488 1.00 64.38 111 PHE A N 1
ATOM 859 C CA . PHE A 1 111 ? -19.166 -5.773 -2.841 1.00 64.38 111 PHE A CA 1
ATOM 860 C C . PHE A 1 111 ? -20.136 -4.952 -3.712 1.00 64.38 111 PHE A C 1
ATOM 862 O O . PHE A 1 111 ? -21.124 -5.475 -4.215 1.00 64.38 111 PHE A O 1
ATOM 869 N N . THR A 1 112 ? -19.896 -3.644 -3.858 1.00 73.50 112 THR A N 1
ATOM 870 C CA . THR A 1 112 ? -20.700 -2.778 -4.743 1.00 73.50 112 THR A CA 1
ATOM 871 C C . THR A 1 112 ? -20.186 -2.827 -6.182 1.00 73.50 112 THR A C 1
ATOM 873 O O . THR A 1 112 ? 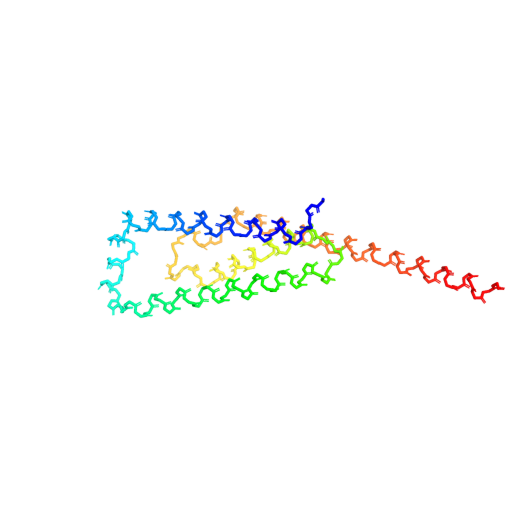-18.988 -3.018 -6.419 1.00 73.50 112 THR A O 1
ATOM 876 N N . THR A 1 113 ? -21.064 -2.584 -7.154 1.00 74.06 113 THR A N 1
ATOM 877 C CA . THR A 1 113 ? -20.741 -2.608 -8.591 1.00 74.06 113 THR A CA 1
ATOM 878 C C . THR A 1 113 ? -19.571 -1.688 -8.941 1.00 74.06 113 THR A C 1
ATOM 880 O O . THR A 1 113 ? -18.715 -2.041 -9.749 1.00 74.06 113 THR A O 1
ATOM 883 N N . LEU A 1 114 ? -19.472 -0.532 -8.280 1.00 77.62 114 LEU A N 1
ATOM 884 C CA . LEU A 1 114 ? -18.396 0.434 -8.512 1.00 77.62 114 LEU A CA 1
ATOM 885 C C . LEU A 1 114 ? -17.022 -0.111 -8.076 1.00 77.62 114 LEU A C 1
ATOM 887 O O . LEU A 1 114 ? -16.036 0.047 -8.790 1.00 77.62 114 LEU A O 1
ATOM 891 N N . LYS A 1 115 ? -16.974 -0.836 -6.949 1.00 79.38 115 LYS A N 1
ATOM 892 C CA . LYS A 1 115 ? -15.758 -1.485 -6.429 1.00 79.38 115 LYS A CA 1
ATOM 893 C C . LYS A 1 115 ? -15.333 -2.665 -7.308 1.00 79.38 115 LYS A C 1
ATOM 895 O O . LYS A 1 115 ? -14.138 -2.873 -7.512 1.00 79.38 115 LYS A O 1
ATOM 900 N N . PHE A 1 116 ? -16.297 -3.390 -7.881 1.00 81.25 116 PHE A N 1
ATOM 901 C CA . PHE A 1 116 ? -16.017 -4.448 -8.853 1.00 81.25 116 PHE A CA 1
ATOM 902 C C . PHE A 1 116 ? -15.403 -3.900 -10.147 1.00 81.25 116 PHE A C 1
ATOM 904 O O . PHE A 1 116 ? -14.392 -4.424 -10.608 1.00 81.25 116 PHE A O 1
ATOM 911 N N . MET A 1 117 ? -15.945 -2.808 -10.695 1.00 86.06 117 MET A N 1
ATOM 912 C CA . MET A 1 117 ? -15.376 -2.173 -11.892 1.00 86.06 117 MET A CA 1
ATOM 913 C C . MET A 1 117 ? -13.941 -1.692 -11.652 1.00 86.06 117 MET A C 1
ATOM 915 O O . MET A 1 117 ? -13.060 -1.945 -12.474 1.00 86.06 117 MET A O 1
ATOM 919 N N . SER A 1 118 ? -13.670 -1.071 -10.498 1.00 85.50 118 SER A N 1
ATOM 920 C CA . SER A 1 118 ? -12.305 -0.687 -10.118 1.00 85.50 118 SER A CA 1
ATOM 921 C C . SER A 1 118 ? -11.362 -1.891 -10.039 1.00 85.50 118 SER A C 1
ATOM 923 O O . SER A 1 118 ? -10.233 -1.811 -10.518 1.00 85.50 118 SER A O 1
ATOM 925 N N . LEU A 1 119 ? -11.822 -3.016 -9.485 1.00 85.75 119 LEU A N 1
ATOM 926 C CA . LEU A 1 119 ? -11.036 -4.247 -9.419 1.00 85.75 119 LEU A CA 1
ATOM 927 C C . LEU A 1 119 ? -10.679 -4.764 -10.814 1.00 85.75 119 LEU A C 1
ATOM 929 O O . LEU A 1 119 ? -9.510 -5.055 -11.064 1.00 85.75 119 LEU A O 1
ATOM 933 N N . VAL A 1 120 ? -11.650 -4.841 -11.727 1.00 87.94 120 VAL A N 1
ATOM 934 C CA . VAL A 1 120 ? -11.422 -5.323 -13.100 1.00 87.94 120 VAL A CA 1
ATOM 935 C C . VAL A 1 120 ? -10.402 -4.446 -13.826 1.00 87.94 120 VAL A C 1
ATOM 937 O O . VAL A 1 120 ? -9.490 -4.972 -14.462 1.00 87.94 120 VAL A O 1
ATOM 940 N N . ILE A 1 121 ? -10.498 -3.121 -13.679 1.00 89.75 121 ILE A N 1
ATOM 941 C CA . ILE A 1 121 ? -9.552 -2.175 -14.288 1.00 89.75 121 ILE A CA 1
ATOM 942 C C . ILE A 1 121 ? -8.136 -2.387 -13.741 1.00 89.75 121 ILE A C 1
ATOM 944 O O . ILE A 1 121 ? -7.184 -2.474 -14.518 1.00 89.75 121 ILE A O 1
ATOM 948 N N . VAL A 1 122 ? -7.976 -2.498 -12.419 1.00 86.94 122 VAL A N 1
ATOM 949 C CA . VAL A 1 122 ? -6.651 -2.675 -11.805 1.00 86.94 122 VAL A CA 1
ATOM 950 C C . VAL A 1 122 ? -6.051 -4.030 -12.175 1.00 86.94 122 VAL A C 1
ATOM 952 O O . VAL A 1 122 ? -4.890 -4.084 -12.576 1.00 86.94 122 VAL A O 1
ATOM 955 N N . VAL A 1 123 ? -6.826 -5.116 -12.104 1.00 87.31 123 VAL A N 1
ATOM 956 C CA . VAL A 1 123 ? -6.362 -6.460 -12.487 1.00 87.31 123 VAL A CA 1
ATOM 957 C C . VAL A 1 123 ? -5.989 -6.498 -13.971 1.00 87.31 123 VAL A C 1
ATOM 959 O O . VAL A 1 123 ? -4.916 -6.995 -14.315 1.00 87.31 123 VAL A O 1
ATOM 962 N N . GLY A 1 124 ? -6.806 -5.901 -14.843 1.00 90.19 124 GLY A N 1
ATOM 963 C CA . GLY A 1 124 ? -6.500 -5.765 -16.267 1.00 90.19 124 GLY A CA 1
ATOM 964 C C . GLY A 1 124 ? -5.207 -4.982 -16.516 1.00 90.19 124 GLY A C 1
ATOM 965 O O . GLY A 1 124 ? -4.347 -5.436 -17.273 1.00 90.19 124 GLY A O 1
ATOM 966 N N . GLY A 1 125 ? -5.018 -3.856 -15.822 1.00 87.38 125 GLY A N 1
ATOM 967 C CA . GLY A 1 125 ? -3.792 -3.059 -15.892 1.00 87.38 125 GLY A CA 1
ATOM 968 C C . GLY A 1 125 ? -2.547 -3.827 -15.436 1.00 87.38 125 GLY A C 1
ATOM 969 O O . GLY A 1 125 ? -1.503 -3.740 -16.082 1.00 87.38 125 GLY A O 1
ATOM 970 N N . VAL A 1 126 ? -2.657 -4.632 -14.374 1.00 86.56 126 VAL A N 1
ATOM 971 C CA . VAL A 1 126 ? -1.561 -5.480 -13.871 1.00 86.56 126 VAL A CA 1
ATOM 972 C C . VAL A 1 126 ? -1.201 -6.575 -14.879 1.00 86.56 126 VAL A C 1
ATOM 974 O O . VAL A 1 126 ? -0.017 -6.771 -15.157 1.00 86.56 126 VAL A O 1
ATOM 977 N N . ILE A 1 127 ? -2.192 -7.261 -15.460 1.00 88.44 127 ILE A N 1
ATOM 978 C CA . ILE A 1 127 ? -1.968 -8.318 -16.463 1.00 88.44 127 ILE A CA 1
ATOM 979 C C . ILE A 1 127 ? -1.318 -7.738 -17.724 1.00 88.44 127 ILE A C 1
ATOM 981 O O . ILE A 1 127 ? -0.364 -8.319 -18.252 1.00 88.44 127 ILE A O 1
ATOM 985 N N . LEU A 1 128 ? -1.797 -6.581 -18.191 1.00 90.38 128 LEU A N 1
ATOM 986 C CA . LEU A 1 128 ? -1.231 -5.889 -19.348 1.00 90.38 128 LEU A CA 1
ATOM 987 C C . LEU A 1 128 ? 0.214 -5.452 -19.078 1.00 90.38 128 LEU A C 1
ATOM 989 O O . LEU A 1 128 ? 1.094 -5.710 -19.900 1.00 90.38 128 LEU A O 1
ATOM 993 N N . TYR A 1 129 ? 0.470 -4.850 -17.912 1.00 86.69 129 TYR A N 1
ATOM 994 C CA . TYR A 1 129 ? 1.812 -4.441 -17.498 1.00 86.69 129 TYR A CA 1
ATOM 995 C C . TYR A 1 129 ? 2.767 -5.637 -17.413 1.00 86.69 129 TYR A C 1
ATOM 997 O O . TYR A 1 129 ? 3.868 -5.581 -17.961 1.00 86.69 129 TYR A O 1
ATOM 1005 N N . GLY A 1 130 ? 2.335 -6.737 -16.788 1.00 85.12 130 GLY A N 1
ATOM 1006 C CA . GLY A 1 130 ? 3.111 -7.974 -16.704 1.00 85.12 130 GLY A CA 1
ATOM 1007 C C . GLY A 1 130 ? 3.436 -8.543 -18.085 1.00 85.12 130 GLY A C 1
ATOM 1008 O O . GLY A 1 130 ? 4.598 -8.814 -18.377 1.00 85.12 130 GLY A O 1
ATOM 1009 N N . SER A 1 131 ? 2.440 -8.626 -18.969 1.00 87.06 131 SER A N 1
ATOM 1010 C CA . SER A 1 131 ? 2.610 -9.148 -20.332 1.00 87.06 131 SER A CA 1
ATOM 1011 C C . SER A 1 131 ? 3.561 -8.293 -21.174 1.00 87.06 131 SER A C 1
ATOM 1013 O O . SER A 1 131 ? 4.403 -8.831 -21.895 1.00 87.06 131 SER A O 1
ATOM 1015 N N . ALA A 1 132 ? 3.465 -6.964 -21.071 1.00 87.12 132 ALA A N 1
ATOM 1016 C CA . ALA A 1 132 ? 4.366 -6.043 -21.759 1.00 87.12 132 ALA A CA 1
ATOM 1017 C C . ALA A 1 132 ? 5.811 -6.168 -21.244 1.00 87.12 132 ALA A C 1
ATOM 1019 O O . ALA A 1 132 ? 6.744 -6.240 -22.045 1.00 87.12 132 ALA A O 1
ATOM 1020 N N . THR A 1 133 ? 5.992 -6.273 -19.923 1.00 84.31 133 THR A N 1
ATOM 1021 C CA . THR A 1 133 ? 7.308 -6.480 -19.292 1.00 84.31 133 THR A CA 1
ATOM 1022 C C . THR A 1 133 ? 7.934 -7.819 -19.689 1.00 84.31 133 THR A C 1
ATOM 1024 O O . THR A 1 133 ? 9.132 -7.886 -19.956 1.00 84.31 133 THR A O 1
ATOM 1027 N N . SER A 1 134 ? 7.149 -8.898 -19.769 1.00 83.44 134 SER A N 1
ATOM 1028 C CA . SER A 1 134 ? 7.665 -10.207 -20.184 1.00 83.44 134 SER A CA 1
ATOM 1029 C C . SER A 1 134 ? 8.112 -10.202 -21.646 1.00 83.44 134 SER A C 1
ATOM 1031 O O . SER A 1 134 ? 9.148 -10.780 -21.968 1.00 83.44 134 SER A O 1
ATOM 1033 N N . ARG A 1 135 ? 7.366 -9.523 -22.529 1.00 85.31 135 ARG A N 1
ATOM 1034 C CA . ARG A 1 135 ? 7.722 -9.395 -23.951 1.00 85.31 135 ARG A CA 1
ATOM 1035 C C . ARG A 1 135 ? 9.020 -8.616 -24.152 1.00 85.31 135 ARG A C 1
ATOM 1037 O O . ARG A 1 135 ? 9.888 -9.096 -24.875 1.00 85.31 135 ARG A O 1
ATOM 1044 N N . SER A 1 136 ? 9.187 -7.480 -23.473 1.00 82.12 136 SER A N 1
ATOM 1045 C CA . SER A 1 136 ? 10.415 -6.681 -23.587 1.00 82.12 136 SER A CA 1
ATOM 1046 C C . SER A 1 136 ? 11.649 -7.431 -23.073 1.00 82.12 136 SER A C 1
ATOM 1048 O O . SER A 1 136 ? 12.715 -7.367 -23.685 1.00 82.12 136 SER A O 1
ATOM 1050 N N . ASN A 1 137 ? 11.509 -8.208 -21.993 1.00 80.75 137 ASN A N 1
ATOM 1051 C CA . ASN A 1 137 ? 12.607 -9.025 -21.469 1.00 80.75 137 ASN A CA 1
ATOM 1052 C C . ASN A 1 137 ? 13.003 -10.159 -22.434 1.00 80.75 137 ASN A C 1
ATOM 1054 O O . ASN A 1 137 ? 14.189 -10.451 -22.595 1.00 80.75 137 ASN A O 1
ATOM 1058 N N . LEU A 1 138 ? 12.022 -10.783 -23.100 1.00 81.56 138 LEU A N 1
ATOM 1059 C CA . LEU A 1 138 ? 12.258 -11.841 -24.089 1.00 81.56 138 LEU A CA 1
ATOM 1060 C C . LEU A 1 138 ? 12.968 -11.326 -25.347 1.00 81.56 138 LEU A C 1
ATOM 1062 O O . LEU A 1 138 ? 13.906 -11.980 -25.805 1.00 81.56 138 LEU A O 1
ATOM 1066 N N . GLU A 1 139 ? 12.570 -10.166 -25.881 1.00 82.25 139 GLU A N 1
ATOM 1067 C CA . GLU A 1 139 ? 13.270 -9.541 -27.016 1.00 82.25 139 GLU A CA 1
ATOM 1068 C C . GLU A 1 139 ? 14.723 -9.211 -26.673 1.00 82.25 139 GLU A C 1
ATOM 1070 O O . GLU A 1 139 ? 15.633 -9.571 -27.420 1.00 82.25 139 GLU A O 1
ATOM 1075 N N . HIS A 1 140 ? 14.961 -8.610 -25.504 1.00 80.56 140 HIS A N 1
ATOM 1076 C CA . HIS A 1 140 ? 16.317 -8.274 -25.072 1.00 80.56 140 HIS A CA 1
ATOM 1077 C C . HIS A 1 140 ? 17.199 -9.524 -24.910 1.00 80.56 140 HIS A C 1
ATOM 1079 O O . HIS A 1 140 ? 18.392 -9.500 -25.222 1.00 80.56 140 HIS A O 1
ATOM 1085 N N . ARG A 1 141 ? 16.629 -10.645 -24.443 1.00 81.38 141 ARG A N 1
ATOM 1086 C CA . ARG A 1 141 ? 17.345 -11.927 -24.360 1.00 81.38 141 ARG A CA 1
ATOM 1087 C C . ARG A 1 141 ? 17.679 -12.486 -25.741 1.00 81.38 141 ARG A C 1
ATOM 1089 O O . ARG A 1 141 ? 18.815 -12.911 -25.931 1.00 81.38 141 ARG A O 1
ATOM 1096 N N . LYS A 1 142 ? 16.729 -12.474 -26.684 1.00 84.69 142 LYS A N 1
ATOM 1097 C CA . LYS A 1 142 ? 16.954 -12.950 -28.060 1.00 84.69 142 LYS A CA 1
ATOM 1098 C C . LYS A 1 142 ? 18.090 -12.190 -28.743 1.00 84.69 142 LYS A C 1
ATOM 1100 O O . LYS A 1 142 ? 19.051 -12.828 -29.159 1.00 84.69 142 LYS A O 1
ATOM 1105 N N . GLY A 1 143 ? 18.048 -10.857 -28.731 1.00 84.00 143 GLY A N 1
ATOM 1106 C CA . GLY A 1 143 ? 19.099 -10.048 -29.356 1.00 84.00 143 GLY A CA 1
ATOM 1107 C C . GLY A 1 143 ? 20.482 -10.239 -28.716 1.00 84.00 143 GLY A C 1
ATOM 1108 O O . GLY A 1 143 ? 21.504 -10.169 -29.394 1.00 84.00 143 GLY A O 1
ATOM 1109 N N . ASN A 1 144 ? 20.546 -10.531 -27.410 1.00 83.94 144 ASN A N 1
ATOM 1110 C CA . ASN A 1 144 ? 21.822 -10.833 -26.758 1.00 83.94 144 ASN A CA 1
ATOM 1111 C C . ASN A 1 144 ? 22.387 -12.205 -27.164 1.00 83.94 144 ASN A C 1
ATOM 1113 O O . ASN A 1 144 ? 23.599 -12.330 -27.296 1.00 83.94 144 ASN A O 1
ATOM 1117 N N . TYR A 1 145 ? 21.535 -13.214 -27.379 1.00 82.56 145 TYR A N 1
ATOM 1118 C CA . TYR A 1 145 ? 21.967 -14.515 -27.908 1.00 82.56 145 TYR A CA 1
ATOM 1119 C C . TYR A 1 145 ? 22.477 -14.403 -29.347 1.00 82.56 145 TYR A C 1
ATOM 1121 O O . TYR A 1 145 ? 23.522 -14.966 -29.656 1.00 82.56 145 TYR A O 1
ATOM 1129 N N . GLU A 1 146 ? 21.788 -13.641 -30.200 1.00 84.75 146 GLU A N 1
ATOM 1130 C CA . GLU A 1 146 ? 22.209 -13.425 -31.591 1.00 84.75 146 GLU A CA 1
ATOM 1131 C C . GLU A 1 146 ? 23.591 -12.762 -31.666 1.00 84.75 146 GLU A C 1
ATOM 1133 O O . GLU A 1 146 ? 24.459 -13.251 -32.382 1.00 84.75 146 GLU A O 1
ATOM 1138 N N . ARG A 1 147 ? 23.861 -11.739 -30.837 1.00 81.00 147 ARG A N 1
ATOM 1139 C CA . ARG A 1 147 ? 25.197 -11.113 -30.774 1.00 81.00 147 ARG A CA 1
ATOM 1140 C C . ARG A 1 147 ? 26.307 -12.042 -30.285 1.00 81.00 147 ARG A C 1
ATOM 1142 O O . ARG A 1 147 ? 27.444 -11.899 -30.727 1.00 81.00 147 ARG A O 1
ATOM 1149 N N . ILE A 1 148 ? 26.012 -12.941 -29.344 1.00 82.94 148 ILE A N 1
ATOM 1150 C CA . ILE A 1 148 ? 27.008 -13.902 -28.845 1.00 82.94 148 ILE A CA 1
ATOM 1151 C C . ILE A 1 148 ? 27.359 -14.908 -29.943 1.00 82.94 148 ILE A C 1
ATOM 1153 O O . ILE A 1 148 ? 28.537 -15.200 -30.119 1.00 82.94 148 ILE A O 1
ATOM 1157 N N . ASN A 1 149 ? 26.368 -15.391 -30.696 1.00 83.25 149 ASN A N 1
ATOM 1158 C CA . ASN A 1 149 ? 26.617 -16.312 -31.804 1.00 83.25 149 ASN A CA 1
ATOM 1159 C C . ASN A 1 149 ? 27.449 -15.660 -32.920 1.00 83.25 149 ASN A C 1
ATOM 1161 O O . ASN A 1 149 ? 28.401 -16.272 -33.383 1.00 83.25 149 ASN A O 1
ATOM 1165 N N . ASP A 1 150 ? 27.162 -14.408 -33.285 1.00 82.12 150 ASP A N 1
ATOM 1166 C CA . ASP A 1 150 ? 27.931 -13.654 -34.297 1.00 82.12 150 ASP A CA 1
ATOM 1167 C C . ASP A 1 150 ? 29.400 -13.418 -33.869 1.00 82.12 150 ASP A C 1
ATOM 1169 O O . ASP A 1 150 ? 30.327 -13.410 -34.675 1.00 82.12 150 ASP A O 1
ATOM 1173 N N . SER A 1 151 ? 29.633 -13.280 -32.558 1.00 82.06 151 SER A N 1
ATOM 1174 C CA . SER A 1 151 ? 30.982 -13.132 -31.987 1.00 82.06 151 SER A CA 1
ATOM 1175 C C . SER A 1 151 ? 31.748 -14.454 -31.866 1.00 82.06 151 SER A C 1
ATOM 1177 O O . SER A 1 151 ? 32.937 -14.424 -31.574 1.00 82.06 151 SER A O 1
ATOM 1179 N N . ALA A 1 152 ? 31.076 -15.598 -31.998 1.00 75.88 152 ALA A N 1
ATOM 1180 C CA . ALA A 1 152 ? 31.700 -16.918 -31.930 1.00 75.88 152 ALA A CA 1
ATOM 1181 C C . ALA A 1 152 ? 32.069 -17.476 -33.317 1.00 75.88 152 ALA A C 1
ATOM 1183 O O . ALA A 1 152 ? 32.848 -18.423 -33.387 1.00 75.88 152 ALA A O 1
ATOM 1184 N N . ASP A 1 153 ? 31.501 -16.908 -34.387 1.00 73.44 153 ASP A N 1
ATOM 1185 C CA . ASP A 1 153 ? 31.760 -17.281 -35.787 1.00 73.44 153 ASP A CA 1
ATOM 1186 C C . ASP A 1 153 ? 32.859 -16.413 -36.452 1.00 73.44 153 ASP A C 1
ATOM 1188 O O . ASP A 1 153 ? 33.306 -16.721 -37.556 1.00 73.44 153 ASP A O 1
ATOM 1192 N N . ASN A 1 154 ? 33.308 -15.341 -35.781 1.00 63.12 154 ASN A N 1
ATOM 1193 C CA . ASN A 1 154 ? 34.457 -14.498 -36.164 1.00 63.12 154 ASN A CA 1
ATOM 1194 C C . ASN A 1 154 ? 35.700 -14.826 -35.329 1.00 63.12 154 ASN A C 1
ATOM 1196 O O . ASN A 1 154 ? 36.817 -14.743 -35.890 1.00 63.12 154 ASN A O 1
#

pLDDT: mean 76.76, std 10.13, range [43.19, 90.38]

Secondary structure (DSSP, 8-state):
---HHHHHHHHHHHHHHHHHHHHHHHHHHHHIIIIIHHHHHHT--HHHHHHHHHHHHHHHHHHHHHHHHHHHH-TTHHHHHHHHHHHHHHHHHHHHHHHHBTTTB-GGGS--HHHHHHHHHHHHHHHHHHHHHHHHHHHHHHHHHHHHHHHH--

Sequence (154 aa):
RLSVKMNCAVQGIVACVAYLLWQIIYTRQHFQESILEPMKVANTTYAYAIFILCTIAVSNLVHALTFFHTLKYFQGGATSAGVMKGLQAVLVFVVTSWFYCGRLGGSEMCFTTLKFMSLVIVVGGVILYGSATSRSNLEHRKGNYERINDSADN

Foldseek 3Di:
DDDPVRVVVVVVVVVVVVVVVVCVVVCVVCVCPPPVVVCVVVVDDPVVVVVVVVVVVVVVVVVVVVLVVCQVPDPPHPVVSVLVVLVVVLVVLVVQQVPPPPDPDPPVSHDDPVNVVSSVVSVVVSVVVVVVVVVVVVVVVVVVVVVVVVVVVD